Protein AF-A0A950W5M5-F1 (afdb_monomer_lite)

Foldseek 3Di:
DDDDPVNDWDFAFPPHDPDPPDPDGHHTDPVGTDDQPLADQQGKDKDAAPFQPQQAKKKKWWAAHPVRDIDIDIDRYNHRDIDIGDGGHSTTRAMDIDDDDPDDGRDSPDDD

Radius of gyration: 15.46 Å; chains: 1; bounding box: 34×28×50 Å

pLDDT: mean 79.81, std 13.19, range [34.94, 92.38]

Sequence (112 aa):
MSVLPSDIVVYGSAYMPEADGAVTGGAIDFTRRVAFYDIAPAGTVDVISSSASDTGTKITYYGRDPTGVIQSQTLTLGGQSWMTGSQPLERLLYAALSGATVNGPVANPGGT

Structure (mmCIF, N/CA/C/O backbone):
data_AF-A0A950W5M5-F1
#
_entry.id   AF-A0A950W5M5-F1
#
loop_
_atom_site.group_PDB
_atom_site.id
_atom_site.type_symbol
_atom_site.label_atom_id
_atom_site.label_alt_id
_atom_site.label_comp_id
_atom_site.label_asym_id
_atom_site.label_entity_id
_atom_site.label_seq_id
_atom_site.pdbx_PDB_ins_code
_atom_site.Cartn_x
_atom_site.Cartn_y
_atom_site.Cartn_z
_atom_site.occupancy
_atom_site.B_iso_or_equiv
_atom_site.auth_seq_id
_atom_site.auth_comp_id
_atom_site.auth_asym_id
_atom_site.auth_atom_id
_atom_site.pdbx_PDB_model_num
ATOM 1 N N . MET A 1 1 ? 2.606 11.954 32.652 1.00 67.94 1 MET A N 1
ATOM 2 C CA . MET A 1 1 ? 3.124 11.485 31.350 1.00 67.94 1 MET A CA 1
ATOM 3 C C . MET A 1 1 ? 2.040 11.711 30.318 1.00 67.94 1 MET A C 1
ATOM 5 O O . MET A 1 1 ? 0.908 11.335 30.583 1.00 67.94 1 MET A O 1
ATOM 9 N N . SER A 1 2 ? 2.374 12.374 29.214 1.00 86.12 2 SER A N 1
ATOM 10 C CA . SER A 1 2 ? 1.497 12.539 28.051 1.00 86.12 2 SER A CA 1
ATOM 11 C C . SER A 1 2 ? 1.875 11.472 27.032 1.00 86.12 2 SER A C 1
ATOM 13 O O . SER A 1 2 ? 3.067 11.268 26.824 1.00 86.12 2 SER A O 1
ATOM 15 N N . VAL A 1 3 ? 0.894 10.814 26.421 1.00 86.75 3 VAL A N 1
ATOM 16 C CA . VAL A 1 3 ? 1.109 9.941 25.260 1.00 86.75 3 VAL A CA 1
ATOM 17 C C . VAL A 1 3 ? 0.819 10.784 24.025 1.00 86.75 3 VAL A C 1
ATOM 19 O O . VAL A 1 3 ? -0.252 11.387 23.938 1.00 86.75 3 VAL A O 1
ATOM 22 N N . LEU A 1 4 ? 1.779 10.888 23.112 1.00 84.44 4 LEU A N 1
ATOM 23 C CA . LEU A 1 4 ? 1.607 11.586 21.844 1.00 84.44 4 LEU A CA 1
ATOM 24 C C . LEU A 1 4 ? 0.945 10.654 20.818 1.00 84.44 4 LEU A C 1
ATOM 26 O O . LEU A 1 4 ? 1.126 9.439 20.886 1.00 84.44 4 LEU A O 1
ATOM 30 N N . PRO A 1 5 ? 0.222 11.186 19.817 1.00 75.38 5 PRO A N 1
ATOM 31 C CA . PRO A 1 5 ? -0.309 10.369 18.725 1.00 75.38 5 PRO A CA 1
ATOM 32 C C . PRO A 1 5 ? 0.768 9.559 17.986 1.00 75.38 5 PRO A C 1
ATOM 34 O O . PRO A 1 5 ? 0.497 8.449 17.544 1.00 75.38 5 PRO A O 1
ATOM 37 N N . SER A 1 6 ? 2.000 10.077 17.907 1.00 75.69 6 SER A N 1
ATOM 38 C CA . SER A 1 6 ? 3.162 9.379 17.337 1.00 75.69 6 SER A CA 1
ATOM 39 C C . SER A 1 6 ? 3.600 8.151 18.139 1.00 75.69 6 SER A C 1
ATOM 41 O O . SER A 1 6 ? 4.244 7.263 17.587 1.00 75.69 6 SER A O 1
ATOM 43 N N . ASP A 1 7 ? 3.254 8.092 19.426 1.00 83.25 7 ASP A N 1
ATOM 44 C CA . ASP A 1 7 ? 3.586 6.967 20.305 1.00 83.25 7 ASP A CA 1
ATOM 45 C C . ASP A 1 7 ? 2.620 5.789 20.091 1.00 83.25 7 ASP A C 1
ATOM 47 O O . ASP A 1 7 ? 2.869 4.674 20.554 1.00 83.25 7 ASP A O 1
ATOM 51 N N . ILE A 1 8 ? 1.507 6.024 19.385 1.00 82.31 8 ILE A N 1
ATOM 52 C CA . ILE A 1 8 ? 0.510 5.008 19.067 1.00 82.31 8 ILE A CA 1
ATOM 53 C C . ILE A 1 8 ? 0.877 4.363 17.734 1.00 82.31 8 ILE A C 1
ATOM 55 O O . ILE A 1 8 ? 0.805 4.978 16.671 1.00 82.31 8 ILE A O 1
ATOM 59 N N . VAL A 1 9 ? 1.211 3.076 17.785 1.00 81.38 9 VAL A N 1
ATOM 60 C CA . VAL A 1 9 ? 1.379 2.253 16.587 1.00 81.38 9 VAL A CA 1
ATOM 61 C C . VAL A 1 9 ? 0.200 1.298 16.483 1.00 81.38 9 VAL A C 1
ATOM 63 O O . VAL A 1 9 ? -0.067 0.530 17.406 1.00 81.38 9 VAL A O 1
ATOM 66 N N . VAL A 1 10 ? -0.505 1.347 15.353 1.00 83.81 10 VAL A N 1
ATOM 67 C CA . VAL A 1 10 ? -1.666 0.493 15.090 1.00 83.81 10 VAL A CA 1
ATOM 68 C C . VAL A 1 10 ? -1.302 -0.553 14.045 1.00 83.81 10 VAL A C 1
ATOM 70 O O . VAL A 1 10 ? -0.726 -0.242 13.001 1.00 83.81 10 VAL A O 1
ATOM 73 N N . TYR A 1 11 ? -1.654 -1.800 14.333 1.00 82.06 11 TYR A N 1
ATOM 74 C CA . TYR A 1 11 ? -1.470 -2.940 13.442 1.00 82.06 11 TYR A CA 1
ATOM 75 C C . TYR A 1 11 ? -2.824 -3.558 13.104 1.00 82.06 11 TYR A C 1
ATOM 77 O O . TYR A 1 11 ? -3.746 -3.549 13.923 1.00 82.06 11 TYR A O 1
ATOM 85 N N . GLY A 1 12 ? -2.938 -4.081 11.886 1.00 84.69 12 GLY A N 1
ATOM 86 C CA . GLY A 1 12 ? -4.094 -4.845 11.439 1.00 84.69 12 GLY A CA 1
ATOM 87 C C . GLY A 1 12 ? -4.153 -6.237 12.072 1.00 84.69 12 GLY A C 1
ATOM 88 O O . GLY A 1 12 ? -3.243 -6.674 12.780 1.00 84.69 12 GLY A O 1
ATOM 89 N N . SER A 1 13 ? -5.240 -6.954 11.795 1.00 88.38 13 SER A N 1
ATOM 90 C CA . SER A 1 13 ? -5.345 -8.377 12.130 1.00 88.38 13 SER A CA 1
ATOM 91 C C . SER A 1 13 ? -4.873 -9.255 10.967 1.00 88.38 13 SER A C 1
ATOM 93 O O . SER A 1 13 ? -4.961 -8.855 9.807 1.00 88.38 13 SER A O 1
ATOM 95 N N . ALA A 1 14 ? -4.431 -10.476 11.275 1.00 86.19 14 ALA A N 1
ATOM 96 C CA . ALA A 1 14 ? -3.952 -11.463 10.303 1.00 86.19 14 ALA A CA 1
ATOM 97 C C . ALA A 1 14 ? -4.982 -11.816 9.216 1.00 86.19 14 ALA A C 1
ATOM 99 O O . ALA A 1 14 ? -4.613 -12.242 8.127 1.00 86.19 14 ALA A O 1
ATOM 100 N N . TYR A 1 15 ? -6.271 -11.620 9.505 1.00 88.12 15 TYR A N 1
ATOM 101 C CA . TYR A 1 15 ? -7.371 -11.842 8.567 1.00 88.12 15 TYR A CA 1
ATOM 102 C C . TYR A 1 15 ? -8.214 -10.577 8.382 1.00 88.12 15 TYR A C 1
ATOM 104 O O . TYR A 1 15 ? -9.438 -10.655 8.284 1.00 88.12 15 TYR A O 1
ATOM 112 N N . MET A 1 16 ? -7.564 -9.407 8.385 1.00 84.31 16 MET A N 1
ATOM 113 C CA . MET A 1 16 ? -8.238 -8.123 8.217 1.00 84.31 16 MET A CA 1
ATOM 114 C C . MET A 1 16 ? -9.001 -8.089 6.883 1.00 84.31 16 MET A C 1
ATOM 116 O O . MET A 1 16 ? -8.377 -8.219 5.829 1.00 84.31 16 MET A O 1
ATOM 120 N N . PRO A 1 17 ? -10.332 -7.904 6.904 1.00 84.88 17 PRO A N 1
ATOM 121 C CA . PRO A 1 17 ? -11.108 -7.802 5.682 1.00 84.88 17 PRO A CA 1
ATOM 122 C C . PRO A 1 17 ? -10.854 -6.460 4.984 1.00 84.88 17 PRO A C 1
ATOM 124 O O . PRO A 1 17 ? -10.693 -5.426 5.629 1.00 84.88 17 PRO A O 1
ATOM 127 N N . GLU A 1 18 ? -10.877 -6.474 3.652 1.00 78.31 18 GLU A N 1
ATOM 128 C CA . GLU A 1 18 ? -10.728 -5.276 2.805 1.00 78.31 18 GLU A CA 1
ATOM 129 C C . GLU A 1 18 ? -12.051 -4.507 2.615 1.00 78.31 18 GLU A C 1
ATOM 131 O O . GLU A 1 18 ? -12.093 -3.483 1.936 1.00 78.31 18 GLU A O 1
ATOM 136 N N . ALA A 1 19 ? -13.148 -5.018 3.181 1.00 78.44 19 ALA A N 1
ATOM 137 C CA . ALA A 1 19 ? -14.497 -4.490 3.017 1.00 78.44 19 ALA A CA 1
ATOM 138 C C . ALA A 1 19 ? -15.097 -4.037 4.350 1.00 78.44 19 ALA A C 1
ATOM 140 O O . ALA A 1 19 ? -14.825 -4.612 5.408 1.00 78.44 19 ALA A O 1
ATOM 141 N N . ASP A 1 20 ? -15.976 -3.040 4.273 1.00 78.19 20 ASP A N 1
ATOM 142 C CA . ASP A 1 20 ? -16.729 -2.557 5.425 1.00 78.19 20 ASP A CA 1
ATOM 143 C C . ASP A 1 20 ? -17.771 -3.575 5.894 1.00 78.19 20 ASP A C 1
ATOM 145 O O . ASP A 1 20 ? -18.426 -4.245 5.096 1.00 78.19 20 ASP A O 1
ATOM 149 N N . GLY A 1 21 ? -17.931 -3.680 7.215 1.00 79.38 21 GLY A N 1
ATOM 150 C CA . GLY A 1 21 ? -18.950 -4.520 7.852 1.00 79.38 21 GLY A CA 1
ATOM 151 C C . GLY A 1 21 ? -18.605 -6.008 7.963 1.00 79.38 21 GLY A C 1
ATOM 152 O O . GLY A 1 21 ? -19.370 -6.763 8.560 1.00 79.38 21 GLY A O 1
ATOM 153 N N . ALA A 1 22 ? -17.457 -6.445 7.443 1.00 85.12 22 ALA A N 1
ATOM 154 C CA . ALA A 1 22 ? -16.962 -7.794 7.680 1.00 85.12 22 ALA A CA 1
ATOM 155 C C . ALA A 1 22 ? -16.457 -7.947 9.126 1.00 85.12 22 ALA A C 1
ATOM 157 O O . ALA A 1 22 ? -15.788 -7.071 9.669 1.00 85.12 22 ALA A O 1
ATOM 158 N N . VAL A 1 23 ? -16.773 -9.087 9.743 1.00 86.88 23 VAL A N 1
ATOM 159 C CA . VAL A 1 23 ? -16.503 -9.359 11.170 1.00 86.88 23 VAL A CA 1
ATOM 160 C C . VAL A 1 23 ? -15.328 -10.316 11.399 1.00 86.88 23 VAL A C 1
ATOM 162 O O . VAL A 1 23 ? -15.124 -10.809 12.506 1.00 86.88 23 VAL A O 1
ATOM 165 N N . THR A 1 24 ? -14.557 -10.607 10.352 1.00 87.88 24 THR A N 1
ATOM 166 C CA . THR A 1 24 ? -13.388 -11.488 10.431 1.00 87.88 24 THR A CA 1
ATOM 167 C C . THR A 1 24 ? -12.203 -10.748 11.057 1.00 87.88 24 THR A C 1
ATOM 169 O O . THR A 1 24 ? -11.971 -9.574 10.780 1.00 87.88 24 THR A O 1
ATOM 172 N N . GLY A 1 25 ? -11.444 -11.440 11.904 1.00 87.50 25 GLY A N 1
ATOM 173 C CA . GLY A 1 25 ? -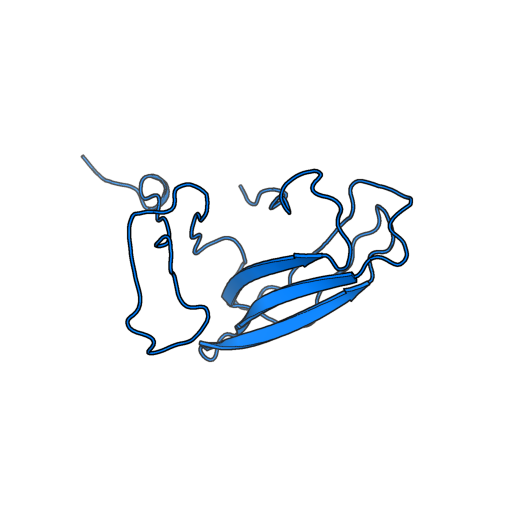10.237 -10.926 12.549 1.00 87.50 25 GLY A CA 1
ATOM 174 C C . GLY A 1 25 ? -9.280 -12.066 12.895 1.00 87.50 25 GLY A C 1
ATOM 175 O O . GLY A 1 25 ? -9.441 -13.180 12.406 1.00 87.50 25 GLY A O 1
ATOM 176 N N . GLY A 1 26 ? -8.284 -11.817 13.743 1.00 91.06 26 GLY A N 1
ATOM 177 C CA . GLY A 1 26 ? -7.289 -12.824 14.119 1.00 91.06 26 GLY A CA 1
ATOM 178 C C . GLY A 1 26 ? -6.186 -12.258 15.009 1.00 91.06 26 GLY A C 1
ATOM 179 O O . GLY A 1 26 ? -6.362 -11.209 15.626 1.00 91.06 26 GLY A O 1
ATOM 180 N N . ALA A 1 27 ? -5.044 -12.950 15.053 1.00 92.38 27 ALA A N 1
ATOM 181 C CA . ALA A 1 27 ? -3.837 -12.444 15.705 1.00 92.38 27 ALA A CA 1
ATOM 182 C C . ALA A 1 27 ? -3.403 -11.094 15.108 1.00 92.38 27 ALA A C 1
ATOM 184 O O . ALA A 1 27 ? -3.752 -10.772 13.972 1.00 92.38 27 ALA A O 1
ATOM 185 N N . ILE A 1 28 ? -2.636 -10.313 15.869 1.00 84.88 28 ILE A N 1
ATOM 186 C CA . ILE A 1 28 ? -2.058 -9.056 15.382 1.00 84.88 28 ILE A CA 1
ATOM 187 C C . ILE A 1 28 ? -1.053 -9.375 14.274 1.00 84.88 28 ILE A C 1
ATOM 189 O O . ILE A 1 28 ? -0.170 -10.212 14.462 1.00 84.88 28 ILE A O 1
ATOM 193 N N . ASP A 1 29 ? -1.177 -8.696 13.138 1.00 81.12 29 ASP A N 1
ATOM 194 C CA . ASP A 1 29 ? -0.230 -8.802 12.034 1.00 81.12 29 ASP A CA 1
ATOM 195 C C . ASP A 1 29 ? 0.774 -7.645 12.087 1.00 81.12 29 ASP A C 1
ATOM 197 O O . ASP A 1 29 ? 0.495 -6.522 11.662 1.00 81.12 29 ASP A O 1
ATOM 201 N N . PHE A 1 30 ? 1.976 -7.929 12.596 1.00 76.12 30 PHE A N 1
ATOM 202 C CA . PHE A 1 30 ? 3.072 -6.956 12.651 1.00 76.12 30 PHE A C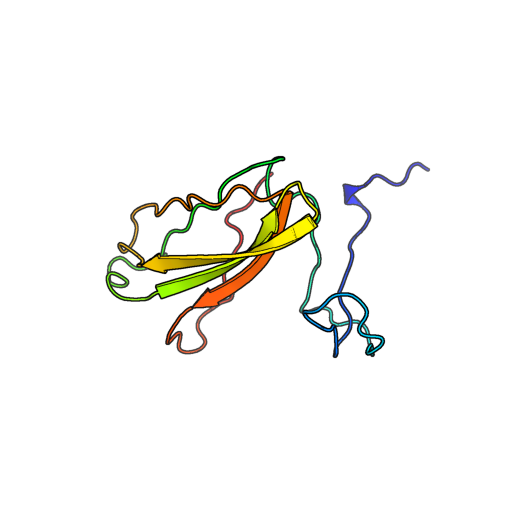A 1
ATOM 203 C C . PHE A 1 30 ? 3.602 -6.547 11.270 1.00 76.12 30 PHE A C 1
ATOM 205 O O . PHE A 1 30 ? 4.317 -5.552 11.166 1.00 76.12 30 PHE A O 1
ATOM 212 N N . THR A 1 31 ? 3.255 -7.279 10.207 1.00 75.56 31 THR A N 1
ATOM 213 C CA . THR A 1 31 ? 3.598 -6.908 8.827 1.00 75.56 31 THR A CA 1
ATOM 214 C C . THR A 1 31 ? 2.591 -5.932 8.219 1.00 75.56 31 THR A C 1
ATOM 216 O O . THR A 1 31 ? 2.869 -5.322 7.188 1.00 75.56 31 THR A O 1
ATOM 219 N N . ARG A 1 32 ? 1.448 -5.718 8.883 1.00 70.00 32 ARG A N 1
ATOM 220 C CA . ARG A 1 32 ? 0.343 -4.894 8.393 1.00 70.00 32 ARG A CA 1
ATOM 221 C C . ARG A 1 32 ? 0.126 -3.676 9.287 1.00 70.00 32 ARG A C 1
ATOM 223 O O . ARG A 1 32 ? -0.811 -3.614 10.081 1.00 70.00 32 ARG A O 1
ATOM 230 N N . ARG A 1 33 ? 1.018 -2.689 9.168 1.00 76.38 33 ARG A N 1
ATOM 231 C CA . ARG A 1 33 ? 0.904 -1.409 9.886 1.00 76.38 33 ARG A CA 1
ATOM 232 C C . ARG A 1 33 ? -0.219 -0.559 9.288 1.00 76.38 33 ARG A C 1
ATOM 234 O O . ARG A 1 33 ? -0.299 -0.402 8.076 1.00 76.38 33 ARG A O 1
ATOM 241 N N . VAL A 1 34 ? -1.056 0.011 10.149 1.00 75.88 34 VAL A N 1
ATOM 242 C CA . VAL A 1 34 ? -2.079 0.990 9.771 1.00 75.88 34 VAL A CA 1
ATOM 243 C C . VAL A 1 34 ? -1.545 2.378 10.074 1.00 75.88 34 VAL A C 1
ATOM 245 O O . VAL A 1 34 ? -1.102 2.644 11.193 1.00 75.88 34 VAL A O 1
ATOM 248 N N . ALA A 1 35 ? -1.612 3.268 9.095 1.00 74.94 35 ALA A N 1
ATOM 249 C CA . ALA A 1 35 ? -1.307 4.669 9.295 1.00 74.94 35 ALA A CA 1
ATOM 250 C C . ALA A 1 35 ? -2.474 5.550 8.836 1.00 74.94 35 ALA A C 1
ATOM 252 O O . ALA A 1 35 ? -3.227 5.233 7.915 1.00 74.94 35 ALA A O 1
ATOM 253 N N . PHE A 1 36 ? -2.675 6.628 9.590 1.00 70.69 36 PHE A N 1
ATOM 254 C CA . PHE A 1 36 ? -3.805 7.547 9.441 1.00 70.69 36 PHE A CA 1
ATOM 255 C C . PHE A 1 36 ? -3.392 8.885 8.827 1.00 70.69 36 PHE A C 1
ATOM 257 O O . PHE A 1 36 ? -4.255 9.694 8.516 1.00 70.69 36 PHE A O 1
ATOM 264 N N . TYR A 1 37 ? -2.085 9.105 8.665 1.00 73.50 37 TYR A N 1
ATOM 265 C CA . TYR A 1 37 ? -1.494 10.380 8.257 1.00 73.50 37 TYR A CA 1
ATOM 266 C C . TYR A 1 37 ? -0.569 10.227 7.043 1.00 73.50 37 TYR A C 1
ATOM 268 O O . TYR A 1 37 ? 0.252 11.096 6.780 1.00 73.50 37 TYR A O 1
ATOM 276 N N . ASP A 1 38 ? -0.691 9.120 6.305 1.00 71.88 38 ASP A N 1
ATOM 277 C CA . ASP A 1 38 ? 0.135 8.851 5.119 1.00 71.88 38 ASP A CA 1
ATOM 278 C C . ASP A 1 38 ? -0.174 9.791 3.949 1.00 71.88 38 ASP A C 1
ATOM 280 O O . ASP A 1 38 ? 0.587 9.856 2.987 1.00 71.88 38 ASP A O 1
ATOM 284 N N . ILE A 1 39 ? -1.305 10.495 4.010 1.00 76.94 39 ILE A N 1
ATOM 285 C CA . ILE A 1 39 ? -1.734 11.439 2.992 1.00 76.94 39 ILE A CA 1
ATOM 286 C C . ILE A 1 39 ? -2.328 12.677 3.661 1.00 76.94 39 ILE A C 1
ATOM 288 O O . ILE A 1 39 ? -2.966 12.589 4.712 1.00 76.94 39 ILE A O 1
ATOM 292 N N . ALA A 1 40 ? -2.101 13.843 3.060 1.00 81.06 40 ALA A N 1
ATOM 293 C CA . ALA A 1 40 ? -2.819 15.049 3.448 1.00 81.06 40 ALA A CA 1
ATOM 294 C C . ALA A 1 40 ? -4.320 14.890 3.128 1.00 81.06 40 ALA A C 1
ATOM 296 O O . ALA A 1 40 ? -4.653 14.170 2.184 1.00 81.06 40 ALA A O 1
ATOM 297 N N . PRO A 1 41 ? -5.222 15.576 3.854 1.00 81.44 41 PRO A N 1
ATOM 298 C CA . PRO A 1 41 ? -6.646 15.578 3.528 1.00 81.44 41 PRO A CA 1
ATOM 299 C C . PRO A 1 41 ? -6.897 15.951 2.064 1.00 81.44 41 PRO A C 1
ATOM 301 O O . PRO A 1 41 ? -6.272 16.880 1.545 1.00 81.44 41 PRO A O 1
ATOM 304 N N . ALA A 1 42 ? -7.790 15.213 1.402 1.00 82.62 42 ALA A N 1
ATOM 305 C CA . ALA A 1 42 ? -8.035 15.263 -0.043 1.00 82.62 42 ALA A CA 1
ATOM 306 C C . ALA A 1 42 ? -6.763 15.225 -0.927 1.00 82.62 42 ALA A C 1
ATOM 308 O O . ALA A 1 42 ? -6.744 15.779 -2.030 1.00 82.62 42 ALA A O 1
ATOM 309 N N . GLY A 1 43 ? -5.693 14.585 -0.452 1.00 84.56 43 GLY A N 1
ATOM 310 C CA . GLY A 1 43 ? -4.417 14.495 -1.148 1.00 84.56 43 GLY A CA 1
ATOM 311 C C . GLY A 1 43 ? -4.438 13.497 -2.302 1.00 84.56 43 GLY A C 1
ATOM 312 O O . GLY A 1 43 ? -5.302 12.627 -2.398 1.00 84.56 43 GLY A O 1
ATOM 313 N N . THR A 1 44 ? -3.454 13.610 -3.187 1.00 88.12 44 THR A N 1
ATOM 314 C CA . THR A 1 44 ? -3.209 12.634 -4.256 1.00 88.12 44 THR A CA 1
ATOM 315 C C . THR A 1 44 ? -1.986 11.788 -3.921 1.00 88.12 44 THR A C 1
ATOM 317 O O . THR A 1 44 ? -1.187 12.144 -3.056 1.00 88.12 44 THR A O 1
ATOM 320 N N . VAL A 1 45 ? -1.874 10.627 -4.566 1.00 87.00 45 VAL A N 1
ATOM 321 C CA . VAL A 1 45 ? -0.772 9.687 -4.340 1.00 87.00 45 VAL A CA 1
ATOM 322 C C . VAL A 1 45 ? 0.230 9.817 -5.473 1.00 87.00 45 VAL A C 1
ATOM 324 O O . VAL A 1 45 ? -0.121 9.598 -6.633 1.00 87.00 45 VAL A O 1
ATOM 327 N N . ASP A 1 46 ? 1.476 10.111 -5.123 1.00 87.75 46 ASP A N 1
ATOM 328 C CA . ASP A 1 46 ? 2.603 10.067 -6.045 1.00 87.75 46 ASP A CA 1
ATOM 329 C C . ASP A 1 46 ? 3.295 8.709 -5.972 1.00 87.75 46 ASP A C 1
ATOM 331 O O . ASP A 1 46 ? 3.543 8.166 -4.892 1.00 87.75 46 ASP A O 1
ATOM 335 N N . VAL A 1 47 ? 3.634 8.157 -7.134 1.00 86.56 47 VAL A N 1
ATOM 336 C CA . VAL A 1 47 ? 4.379 6.904 -7.236 1.00 86.56 47 VAL A CA 1
ATOM 337 C C . VAL A 1 47 ? 5.601 7.089 -8.121 1.00 86.56 47 VAL A C 1
ATOM 339 O O . VAL A 1 47 ? 5.538 7.717 -9.173 1.00 86.56 47 VAL A O 1
ATOM 342 N N . ILE A 1 48 ? 6.713 6.490 -7.711 1.00 87.69 48 ILE A N 1
ATOM 343 C CA . ILE A 1 48 ? 7.967 6.453 -8.456 1.00 87.69 48 ILE A CA 1
ATOM 344 C C . ILE A 1 48 ? 8.557 5.043 -8.369 1.00 87.69 48 ILE A C 1
ATOM 346 O O . ILE A 1 48 ? 8.456 4.397 -7.324 1.00 87.69 48 ILE A O 1
ATOM 350 N N . SER A 1 49 ? 9.164 4.550 -9.454 1.00 86.38 49 SER A N 1
ATOM 351 C CA . SER A 1 49 ? 9.987 3.340 -9.369 1.00 86.38 49 SER A CA 1
ATOM 352 C C . SER A 1 49 ? 11.419 3.689 -8.977 1.00 86.38 49 SER A C 1
ATOM 354 O O . SER A 1 49 ? 11.972 4.703 -9.398 1.00 86.38 49 SER A O 1
ATOM 356 N N . SER A 1 50 ? 12.064 2.803 -8.222 1.00 83.81 50 SER A N 1
ATOM 357 C CA . SER A 1 50 ? 13.510 2.845 -8.005 1.00 83.81 50 SER A CA 1
ATOM 358 C C . SER A 1 50 ? 14.310 2.421 -9.247 1.00 83.81 50 SER A C 1
ATOM 360 O O . SER A 1 50 ? 15.494 2.746 -9.357 1.00 83.81 50 SER A O 1
ATOM 362 N N . SER A 1 51 ? 13.685 1.738 -10.212 1.00 84.50 51 SER A N 1
ATOM 363 C CA . SER A 1 51 ? 14.314 1.260 -11.445 1.00 84.50 51 SER A CA 1
ATOM 364 C C . SER A 1 51 ? 13.885 2.086 -12.655 1.00 84.50 51 SER A C 1
ATOM 366 O O . SER A 1 51 ? 12.699 2.276 -12.919 1.00 84.50 51 SER A O 1
ATOM 368 N N . ALA A 1 52 ? 14.855 2.521 -13.463 1.00 87.25 52 ALA A N 1
ATOM 369 C CA . ALA A 1 52 ? 14.577 3.199 -14.730 1.00 87.25 52 ALA A CA 1
ATOM 370 C C . ALA A 1 52 ? 13.928 2.273 -15.780 1.00 87.25 52 ALA A C 1
ATOM 372 O O . ALA A 1 52 ? 13.347 2.760 -16.746 1.00 87.25 52 ALA A O 1
ATOM 373 N N . SER A 1 53 ? 14.016 0.951 -15.601 1.00 86.12 53 SER A N 1
ATOM 374 C CA . SER A 1 53 ? 13.466 -0.039 -16.536 1.00 86.12 53 SER A CA 1
ATOM 375 C C . SER A 1 53 ? 11.965 -0.295 -16.357 1.00 86.12 53 SER A C 1
ATOM 377 O O . SER A 1 53 ? 11.353 -0.907 -17.230 1.00 86.12 53 SER A O 1
ATOM 379 N N . ASP A 1 54 ? 11.354 0.183 -15.270 1.00 84.06 54 ASP A N 1
ATOM 380 C CA . ASP A 1 54 ? 9.933 -0.037 -14.978 1.00 84.06 54 ASP A CA 1
ATOM 381 C C . ASP A 1 54 ? 9.039 0.968 -15.716 1.00 84.06 54 ASP A C 1
ATOM 383 O O . ASP A 1 54 ? 8.450 1.862 -15.112 1.00 84.06 54 ASP A O 1
ATOM 387 N N . THR A 1 55 ? 8.943 0.835 -17.039 1.00 86.56 55 THR A N 1
ATOM 388 C CA . THR A 1 55 ? 8.157 1.739 -17.906 1.00 86.56 55 THR A CA 1
ATOM 389 C C . THR A 1 55 ? 6.814 1.161 -18.371 1.00 86.56 55 THR A C 1
ATOM 391 O O . THR A 1 55 ? 6.026 1.847 -19.018 1.00 86.56 55 THR A O 1
ATOM 394 N N . GLY A 1 56 ? 6.543 -0.112 -18.066 1.00 82.88 56 GLY A N 1
ATOM 395 C CA . GLY A 1 56 ? 5.289 -0.803 -18.410 1.00 82.88 56 GLY A CA 1
ATOM 396 C C . GLY A 1 56 ? 4.582 -1.458 -17.222 1.00 82.88 56 GLY A C 1
ATOM 397 O O . GLY A 1 56 ? 3.453 -1.936 -17.355 1.00 82.88 56 GLY A O 1
ATOM 398 N N . THR A 1 57 ? 5.230 -1.478 -16.058 1.00 84.25 57 THR A N 1
ATOM 399 C CA . THR A 1 57 ? 4.682 -2.033 -14.818 1.00 84.25 57 THR A CA 1
ATOM 400 C C . THR A 1 57 ? 3.551 -1.140 -14.319 1.00 84.25 57 THR A C 1
ATOM 402 O O . THR A 1 57 ? 3.686 0.082 -14.286 1.00 84.25 57 THR A O 1
ATOM 405 N N . LYS A 1 58 ? 2.422 -1.729 -13.920 1.00 86.44 58 LYS A N 1
ATOM 406 C CA . LYS A 1 58 ? 1.292 -0.984 -13.360 1.00 86.44 58 LYS A CA 1
ATOM 407 C C . LYS A 1 58 ? 1.297 -1.084 -11.847 1.00 86.44 58 LYS A C 1
ATOM 409 O O . LYS A 1 58 ? 1.540 -2.152 -11.295 1.00 86.44 58 LYS A O 1
ATOM 414 N N . ILE A 1 59 ? 0.963 0.009 -11.184 1.00 86.44 59 ILE A N 1
ATOM 415 C CA . ILE A 1 59 ? 0.642 0.028 -9.762 1.00 86.44 59 ILE A CA 1
ATOM 416 C C . ILE A 1 59 ? -0.829 0.386 -9.615 1.00 86.44 59 ILE A C 1
ATOM 418 O O . ILE A 1 59 ? -1.315 1.311 -10.257 1.00 86.44 59 ILE A O 1
ATOM 422 N N . THR A 1 60 ? -1.554 -0.363 -8.796 1.00 87.19 60 THR A N 1
ATOM 423 C CA . THR A 1 60 ? -2.924 -0.026 -8.410 1.00 87.19 60 THR A CA 1
ATOM 424 C C . THR A 1 60 ? -2.941 0.258 -6.930 1.00 87.19 60 THR A C 1
ATOM 426 O O . THR A 1 60 ? -2.543 -0.596 -6.141 1.00 87.19 60 THR A O 1
ATOM 429 N N . TYR A 1 61 ? -3.392 1.447 -6.559 1.00 86.88 61 TYR A N 1
ATOM 430 C CA . TYR A 1 61 ? -3.590 1.807 -5.167 1.00 86.88 61 TYR A CA 1
ATOM 431 C C . TYR A 1 61 ? -5.073 1.892 -4.838 1.00 86.88 61 TYR A C 1
ATOM 433 O O . TYR A 1 61 ? -5.906 2.195 -5.695 1.00 86.88 61 TYR A O 1
ATOM 441 N N . TYR A 1 62 ? -5.370 1.619 -3.576 1.00 86.81 62 TYR A N 1
ATOM 442 C CA . TYR A 1 62 ? -6.698 1.637 -2.992 1.00 86.81 62 TYR A CA 1
ATOM 443 C C . TYR A 1 62 ? -6.677 2.589 -1.810 1.00 86.81 62 TYR A C 1
ATOM 445 O O . TYR A 1 62 ? -5.766 2.544 -0.983 1.00 86.81 62 TYR A O 1
ATOM 453 N N . GLY A 1 63 ? -7.678 3.449 -1.722 1.00 88.19 63 GLY A N 1
ATOM 454 C CA . GLY A 1 63 ? -7.783 4.464 -0.685 1.00 88.19 63 GLY A CA 1
ATOM 455 C C . GLY A 1 63 ? -9.230 4.782 -0.366 1.00 88.19 63 GLY A C 1
ATOM 456 O O . GLY A 1 63 ? -10.132 4.295 -1.039 1.00 88.19 63 GLY A O 1
ATOM 457 N N . ARG A 1 64 ? -9.464 5.607 0.652 1.00 89.44 64 ARG A N 1
ATOM 458 C CA . ARG A 1 64 ? -10.778 6.207 0.897 1.00 89.44 64 ARG A CA 1
ATOM 459 C C . ARG A 1 64 ? -10.787 7.658 0.491 1.00 89.44 64 ARG A C 1
ATOM 461 O O . ARG A 1 64 ? -9.857 8.380 0.836 1.00 89.44 64 ARG A O 1
ATOM 468 N N . ASP A 1 65 ? -11.842 8.063 -0.194 1.00 89.06 65 ASP A N 1
ATOM 469 C CA . ASP A 1 65 ? -12.102 9.464 -0.503 1.00 89.06 65 ASP A CA 1
ATOM 470 C C . ASP A 1 65 ? -12.697 10.217 0.712 1.00 89.06 65 ASP A C 1
ATOM 472 O O . ASP A 1 65 ? -13.015 9.591 1.733 1.00 89.06 65 ASP A O 1
ATOM 476 N N . PRO A 1 66 ? -12.875 11.551 0.628 1.00 85.88 66 PRO A N 1
ATOM 477 C CA . PRO A 1 66 ? -13.473 12.348 1.704 1.00 85.88 66 PRO A CA 1
ATOM 478 C C . PRO A 1 66 ? -14.909 11.975 2.076 1.00 85.88 66 PRO A C 1
ATOM 480 O O . PRO A 1 66 ? -15.390 12.356 3.141 1.00 85.88 66 PRO A O 1
ATOM 483 N N . THR A 1 67 ? -15.601 11.215 1.227 1.00 88.31 67 THR A N 1
ATOM 484 C CA . THR A 1 67 ? -16.949 10.705 1.508 1.00 88.31 67 THR A CA 1
ATOM 485 C C . THR A 1 67 ? -16.925 9.349 2.219 1.00 88.31 67 THR A C 1
ATOM 487 O O . THR A 1 67 ? -17.971 8.836 2.612 1.00 88.31 67 THR A O 1
ATOM 490 N N . GLY A 1 68 ? -15.735 8.776 2.427 1.00 83.19 68 GLY A N 1
ATOM 491 C CA . GLY A 1 68 ? -15.525 7.494 3.090 1.00 83.19 68 GLY A CA 1
ATOM 492 C C . GLY A 1 68 ? -15.635 6.285 2.161 1.00 83.19 68 GLY A C 1
ATOM 493 O O . GLY A 1 68 ? -15.506 5.153 2.638 1.00 83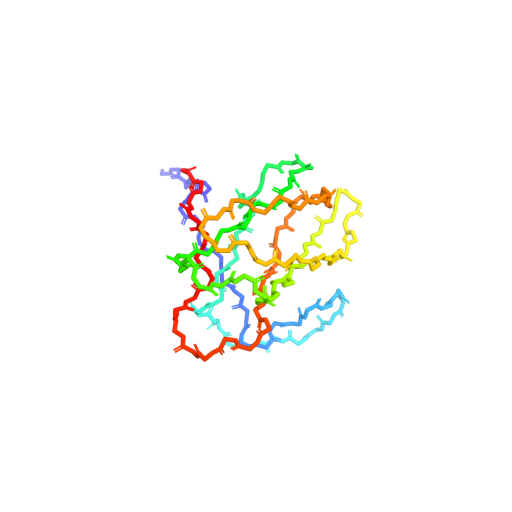.19 68 GLY A O 1
ATOM 494 N N . VAL A 1 69 ? -15.832 6.494 0.857 1.00 88.00 69 VAL A N 1
ATOM 495 C CA . VAL A 1 69 ? -15.953 5.422 -0.137 1.00 88.00 69 VAL A CA 1
ATOM 496 C C . VAL A 1 69 ? -14.567 4.923 -0.533 1.00 88.00 69 VAL A C 1
ATOM 498 O O . VAL A 1 69 ? -13.627 5.706 -0.679 1.00 88.00 69 VAL A O 1
ATOM 501 N N . ILE A 1 70 ? -14.426 3.604 -0.697 1.00 88.81 70 ILE A N 1
ATOM 502 C CA . ILE A 1 70 ? -13.187 3.004 -1.198 1.00 88.81 70 ILE A CA 1
ATOM 503 C C . ILE A 1 70 ? -13.072 3.291 -2.697 1.00 88.81 70 ILE A C 1
ATOM 505 O O . ILE A 1 70 ? -13.905 2.853 -3.487 1.00 88.81 70 ILE A O 1
ATOM 509 N N . GLN A 1 71 ? -12.012 3.995 -3.074 1.00 90.75 71 GLN A N 1
ATOM 510 C CA . GLN A 1 71 ? -11.622 4.270 -4.448 1.00 90.75 71 GLN A CA 1
ATOM 511 C C . GLN A 1 71 ? -10.377 3.462 -4.807 1.00 90.75 71 GLN A C 1
ATOM 513 O O . GLN A 1 71 ? -9.555 3.127 -3.951 1.00 90.75 71 GLN A O 1
ATOM 518 N N . SER A 1 72 ? -10.207 3.197 -6.098 1.00 89.69 72 SER A N 1
ATOM 519 C CA . SER A 1 72 ? -8.991 2.592 -6.635 1.00 89.69 72 SER A CA 1
ATOM 520 C C . SER A 1 72 ? -8.546 3.305 -7.899 1.00 89.69 72 SER A C 1
ATOM 522 O O . SER A 1 72 ? -9.382 3.649 -8.737 1.00 89.69 72 SER A O 1
ATOM 524 N N . GLN A 1 73 ? -7.238 3.466 -8.079 1.00 91.00 73 GLN A N 1
ATOM 525 C CA . GLN A 1 73 ? -6.668 3.981 -9.318 1.00 91.00 73 GLN A CA 1
ATOM 526 C C . GLN A 1 73 ? -5.431 3.182 -9.712 1.00 91.00 73 GLN A C 1
ATOM 528 O O . GLN A 1 73 ? -4.595 2.834 -8.879 1.00 91.00 73 GLN A O 1
ATOM 533 N N . THR A 1 74 ? -5.318 2.915 -11.012 1.00 90.44 74 THR A N 1
ATOM 534 C CA . THR A 1 74 ? -4.149 2.279 -11.616 1.00 90.44 74 THR A CA 1
ATOM 535 C C . THR A 1 74 ? -3.319 3.318 -12.357 1.00 90.44 74 THR A C 1
ATOM 537 O O . THR A 1 74 ? -3.833 4.026 -13.222 1.00 90.44 74 THR A O 1
ATOM 540 N N . LEU A 1 75 ? -2.025 3.366 -12.055 1.00 90.81 75 LEU A N 1
ATOM 541 C CA . LEU A 1 75 ? -1.021 4.155 -12.761 1.00 90.81 75 LEU A CA 1
ATOM 542 C C . LEU A 1 75 ? -0.044 3.214 -13.470 1.00 90.81 75 LEU A C 1
ATOM 544 O O . LEU A 1 75 ? 0.232 2.112 -12.994 1.00 90.81 75 LEU A O 1
ATOM 548 N N . THR A 1 76 ? 0.480 3.641 -14.616 1.00 91.19 76 THR A N 1
ATOM 549 C CA . THR A 1 76 ? 1.584 2.942 -15.292 1.00 91.19 76 THR A CA 1
ATOM 550 C C . THR A 1 76 ? 2.880 3.647 -14.921 1.00 91.19 76 THR A C 1
ATOM 552 O O . THR A 1 76 ? 2.953 4.866 -15.044 1.00 91.19 76 THR A O 1
ATOM 555 N N . LEU A 1 77 ? 3.867 2.903 -14.426 1.00 88.75 77 LEU A N 1
ATOM 556 C CA . LEU A 1 77 ? 5.155 3.450 -14.014 1.00 88.75 77 LEU A CA 1
ATOM 557 C C . LEU A 1 77 ? 5.935 3.960 -15.232 1.00 88.75 77 LEU A C 1
ATOM 559 O O . LEU A 1 77 ? 5.891 3.357 -16.300 1.00 88.75 77 LEU A O 1
ATOM 563 N N . GLY A 1 78 ? 6.636 5.082 -15.059 1.00 89.19 78 GLY A N 1
ATOM 564 C CA . GLY A 1 78 ? 7.479 5.721 -16.075 1.00 89.19 78 GLY A CA 1
ATOM 565 C C . GLY A 1 78 ? 8.974 5.620 -15.755 1.00 89.19 78 GLY A C 1
ATOM 566 O O . GLY A 1 78 ? 9.727 6.553 -16.028 1.00 89.19 78 GLY A O 1
ATOM 567 N N . GLY A 1 79 ? 9.402 4.535 -15.104 1.00 87.31 79 GLY A N 1
ATOM 568 C CA . GLY A 1 79 ? 10.732 4.399 -14.511 1.00 87.31 79 GLY A CA 1
ATOM 569 C C . GLY A 1 79 ? 10.899 5.282 -13.268 1.00 87.31 79 GLY A C 1
ATOM 570 O O . GLY A 1 79 ? 10.017 5.344 -12.413 1.00 87.31 79 GLY A O 1
ATOM 571 N N . GLN A 1 80 ? 12.014 6.012 -13.187 1.00 89.88 80 GLN A N 1
ATOM 572 C CA . GLN A 1 80 ? 12.322 6.946 -12.088 1.00 89.88 80 GLN A CA 1
ATOM 573 C C . GLN A 1 80 ? 11.632 8.319 -12.233 1.00 89.88 80 GLN A C 1
ATOM 575 O O . GLN A 1 80 ? 12.089 9.315 -11.679 1.00 89.88 80 GLN A O 1
ATOM 580 N N . SER A 1 81 ? 10.545 8.394 -13.003 1.00 89.25 81 SER A N 1
ATOM 581 C CA . SER A 1 81 ? 9.726 9.604 -13.121 1.00 89.25 81 SER A CA 1
ATOM 582 C C . SER A 1 81 ? 8.509 9.502 -12.209 1.00 89.25 81 SER A C 1
ATOM 584 O O . SER A 1 81 ? 7.915 8.430 -12.085 1.00 89.25 81 SER A O 1
ATOM 586 N N . TRP A 1 82 ? 8.129 10.620 -11.593 1.00 89.06 82 TRP A N 1
ATOM 587 C CA . TRP A 1 82 ? 6.942 10.696 -10.747 1.00 89.06 82 TRP A CA 1
ATOM 588 C C . TRP A 1 82 ? 5.664 10.511 -11.564 1.00 89.06 82 TRP A C 1
ATOM 590 O O . TRP A 1 82 ? 5.458 11.177 -12.579 1.00 89.06 82 TRP A O 1
ATOM 600 N N . MET A 1 83 ? 4.799 9.624 -11.084 1.00 90.19 83 MET A N 1
ATOM 601 C CA . MET A 1 83 ? 3.456 9.398 -11.596 1.00 90.19 83 MET A CA 1
ATOM 602 C C . MET A 1 83 ? 2.454 9.812 -10.523 1.00 90.19 83 MET A C 1
ATOM 604 O O . MET A 1 83 ? 2.330 9.142 -9.499 1.00 90.19 83 MET A O 1
ATOM 608 N N . THR A 1 84 ? 1.738 10.904 -10.771 1.00 90.50 84 THR A N 1
ATOM 609 C CA . THR A 1 84 ? 0.761 11.461 -9.829 1.00 90.50 84 THR A CA 1
ATOM 610 C C . THR A 1 84 ? -0.633 10.920 -10.115 1.00 90.50 84 THR A C 1
ATOM 612 O O . THR A 1 84 ? -1.127 10.963 -11.246 1.00 90.50 84 THR A O 1
ATOM 615 N N . GLY A 1 85 ? -1.273 10.398 -9.074 1.00 89.88 85 GLY A N 1
ATOM 616 C CA . GLY A 1 85 ? -2.673 10.008 -9.078 1.00 89.88 85 GLY A CA 1
ATOM 617 C C . GLY A 1 85 ? -3.609 11.206 -9.201 1.00 89.88 85 GLY A C 1
ATOM 618 O O . GLY A 1 85 ? -3.275 12.325 -8.830 1.00 89.88 85 GLY A O 1
ATOM 619 N N . SER A 1 86 ? -4.816 10.974 -9.703 1.00 89.81 86 SER A N 1
ATOM 620 C CA . SER A 1 86 ? -5.842 12.017 -9.835 1.00 89.81 86 SER A CA 1
ATOM 621 C C . SER 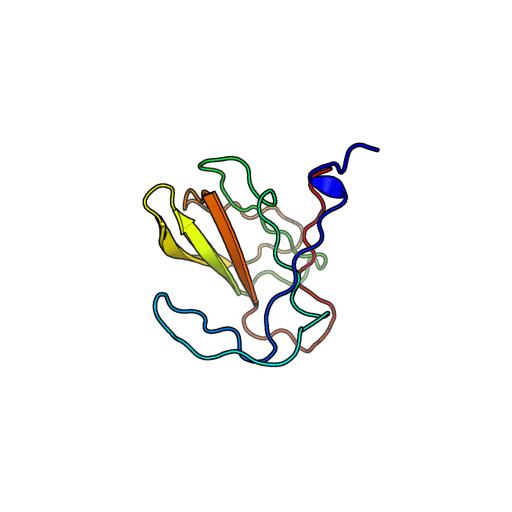A 1 86 ? -6.977 11.868 -8.825 1.00 89.81 86 SER A C 1
ATOM 623 O O . SER A 1 86 ? -7.791 12.777 -8.696 1.00 89.81 86 SER A O 1
ATOM 625 N N . GLN A 1 87 ? -7.072 10.719 -8.149 1.00 89.00 87 GLN A N 1
ATOM 626 C CA . GLN A 1 87 ? -8.090 10.477 -7.131 1.00 89.00 87 GLN A CA 1
ATOM 627 C C . GLN A 1 87 ? -7.699 11.149 -5.807 1.00 89.00 87 GLN A C 1
ATOM 629 O O . GLN A 1 87 ? -6.660 10.776 -5.252 1.00 89.00 87 GLN A O 1
ATOM 634 N N . PRO A 1 88 ? -8.508 12.096 -5.290 1.00 89.56 88 PRO A N 1
ATOM 635 C CA . PRO A 1 88 ? -8.302 12.652 -3.962 1.00 89.56 88 PRO A CA 1
ATOM 636 C C . PRO A 1 88 ? -8.688 11.616 -2.905 1.00 89.56 88 PRO A C 1
ATOM 638 O O . PRO A 1 88 ? -9.786 11.055 -2.932 1.00 89.56 88 PRO A O 1
ATOM 641 N N . LEU A 1 89 ? -7.788 11.372 -1.961 1.00 88.50 89 LEU A N 1
ATOM 642 C CA . LEU A 1 89 ? -7.970 10.431 -0.866 1.00 88.50 89 LEU A CA 1
ATOM 643 C C . LEU A 1 89 ? -7.763 11.137 0.478 1.00 88.50 89 LEU A C 1
ATOM 645 O O . LEU A 1 89 ? -6.933 12.027 0.610 1.00 88.50 89 LEU A O 1
ATOM 649 N N . GLU A 1 90 ? -8.495 10.692 1.491 1.00 86.38 90 GLU A N 1
ATOM 650 C CA . GLU A 1 90 ? -8.233 10.997 2.903 1.00 86.38 90 GLU A CA 1
ATOM 651 C C . GLU A 1 90 ? -7.322 9.952 3.552 1.00 86.38 90 GLU A C 1
ATOM 653 O O . GLU A 1 90 ? -6.702 10.204 4.580 1.00 86.38 90 GLU A O 1
ATOM 658 N N . ARG A 1 91 ? -7.267 8.737 2.990 1.00 83.56 91 ARG A N 1
ATOM 659 C CA . ARG A 1 91 ? -6.445 7.650 3.530 1.00 83.56 91 ARG A CA 1
ATOM 660 C C . ARG A 1 91 ? -6.059 6.649 2.455 1.00 83.56 91 ARG A C 1
ATOM 662 O O . ARG A 1 91 ? -6.926 6.152 1.737 1.00 83.56 91 ARG A O 1
ATOM 669 N N . LEU A 1 92 ? -4.783 6.283 2.407 1.00 83.62 92 LEU A N 1
ATOM 670 C CA . LEU A 1 92 ? -4.299 5.150 1.623 1.00 83.62 92 LEU A CA 1
ATOM 671 C C . LEU A 1 92 ? -4.564 3.839 2.387 1.00 83.62 92 LEU A C 1
ATOM 673 O O . LEU A 1 92 ? -4.318 3.758 3.587 1.00 83.62 92 LEU A O 1
ATOM 677 N N . LEU A 1 93 ? -5.104 2.821 1.715 1.00 81.50 93 LEU A N 1
ATOM 678 C CA . LEU A 1 93 ? -5.330 1.492 2.298 1.00 81.50 93 LEU A CA 1
ATOM 679 C C . LEU A 1 93 ? -4.176 0.551 1.959 1.00 81.50 93 LEU A C 1
ATOM 68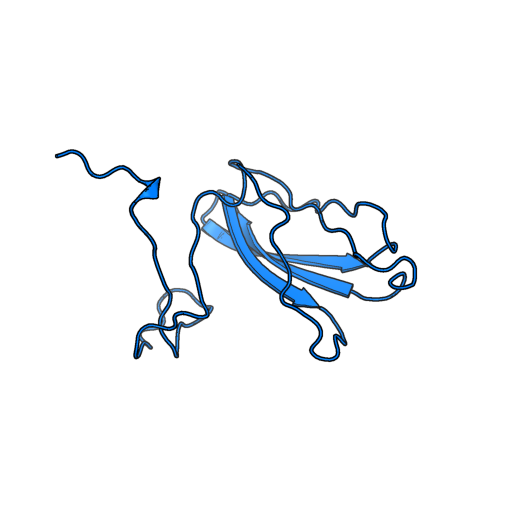1 O O . LEU A 1 93 ? -3.584 -0.042 2.855 1.00 81.50 93 LEU A O 1
ATOM 685 N N . TYR A 1 94 ? -3.867 0.417 0.669 1.00 78.25 94 TYR A N 1
ATOM 686 C CA . TYR A 1 94 ? -2.731 -0.356 0.173 1.00 78.25 94 TYR A CA 1
ATOM 687 C C . TYR A 1 94 ? -2.443 -0.026 -1.295 1.00 78.25 94 TYR A C 1
ATOM 689 O O . TYR A 1 94 ? -3.261 0.582 -1.989 1.00 78.25 94 TYR A O 1
ATOM 697 N N . ALA A 1 95 ? -1.288 -0.474 -1.787 1.00 81.00 95 ALA A N 1
ATOM 698 C CA . ALA A 1 95 ? -0.946 -0.452 -3.201 1.00 81.00 95 ALA A CA 1
ATOM 699 C C . ALA A 1 95 ? -0.350 -1.795 -3.637 1.00 81.00 95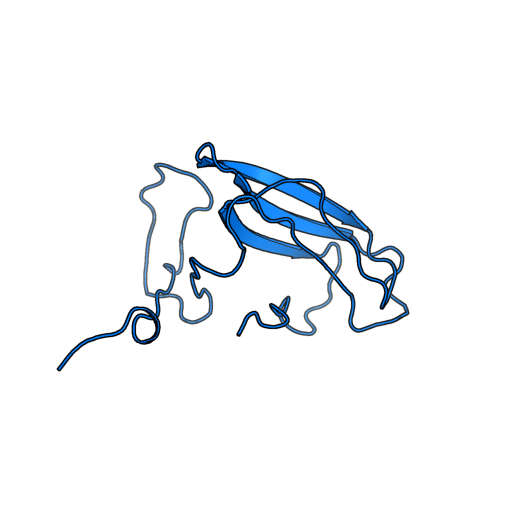 ALA A C 1
ATOM 701 O O . ALA A 1 95 ? 0.343 -2.460 -2.869 1.00 81.00 95 ALA A O 1
ATOM 702 N N . ALA A 1 96 ? -0.634 -2.194 -4.873 1.00 80.44 96 ALA A N 1
ATOM 703 C CA . ALA A 1 96 ? -0.227 -3.466 -5.452 1.00 80.44 96 ALA A CA 1
ATOM 704 C C . ALA A 1 96 ? 0.355 -3.266 -6.857 1.00 80.44 96 ALA A C 1
ATOM 706 O O . ALA A 1 96 ? -0.211 -2.550 -7.683 1.00 80.44 96 ALA A O 1
ATOM 707 N N . LEU A 1 97 ? 1.479 -3.925 -7.136 1.00 82.81 97 LEU A N 1
ATOM 708 C CA . LEU A 1 97 ? 2.158 -3.902 -8.434 1.00 82.81 97 LEU A CA 1
ATOM 709 C C . LEU A 1 97 ? 1.696 -5.073 -9.309 1.00 82.81 97 LEU A C 1
ATOM 711 O O . LEU A 1 97 ? 1.587 -6.207 -8.843 1.00 82.81 97 LEU A O 1
ATOM 715 N N . SER A 1 98 ? 1.482 -4.830 -10.601 1.00 74.25 98 SER A N 1
ATOM 716 C CA . SER A 1 98 ? 1.236 -5.882 -11.583 1.00 74.25 98 SER A CA 1
ATOM 717 C C . SER A 1 98 ? 2.566 -6.540 -11.963 1.00 74.25 98 SER A C 1
ATOM 719 O O . SER A 1 98 ? 3.359 -5.948 -12.692 1.00 74.25 98 SER A O 1
ATOM 721 N N . GLY A 1 99 ? 2.813 -7.762 -11.492 1.00 57.56 99 GLY A N 1
ATOM 722 C CA . GLY A 1 99 ? 3.969 -8.554 -11.934 1.00 57.56 99 GLY A CA 1
ATOM 723 C C . GLY A 1 99 ? 5.270 -8.332 -11.160 1.00 57.56 99 GLY A C 1
ATOM 724 O O . GLY A 1 99 ? 6.334 -8.661 -11.675 1.00 57.56 99 GLY A O 1
ATOM 725 N N . ALA A 1 100 ? 5.214 -7.817 -9.928 1.00 55.41 100 ALA A N 1
ATOM 726 C CA . ALA A 1 100 ? 6.396 -7.783 -9.072 1.00 55.41 100 ALA A CA 1
ATOM 727 C C . ALA A 1 100 ? 6.814 -9.210 -8.664 1.00 55.41 100 ALA A C 1
ATOM 729 O O . ALA A 1 100 ? 6.095 -9.897 -7.937 1.00 55.41 100 ALA A O 1
ATOM 730 N N . THR A 1 101 ? 8.000 -9.653 -9.089 1.00 47.06 101 THR A N 1
ATOM 731 C CA . THR A 1 101 ? 8.746 -10.687 -8.359 1.00 47.06 101 THR A CA 1
ATOM 732 C C . THR A 1 101 ? 9.177 -10.079 -7.033 1.00 47.06 101 THR A C 1
ATOM 734 O O . THR A 1 101 ? 9.779 -9.011 -7.051 1.00 47.06 101 THR A O 1
ATOM 737 N N . VAL A 1 102 ? 8.840 -10.733 -5.917 1.00 44.22 102 VAL A N 1
ATOM 738 C CA . VAL A 1 102 ? 9.085 -10.317 -4.523 1.00 44.22 102 VAL A CA 1
ATOM 739 C C . VAL A 1 102 ? 10.474 -9.688 -4.351 1.00 44.22 102 VAL A C 1
ATOM 741 O O . VAL A 1 102 ? 11.446 -10.385 -4.085 1.00 44.22 102 VAL A O 1
ATOM 744 N N . ASN A 1 103 ? 10.583 -8.373 -4.523 1.00 40.81 103 ASN A N 1
ATOM 745 C CA . ASN A 1 103 ? 11.827 -7.646 -4.320 1.00 40.81 103 ASN A CA 1
ATOM 746 C C . ASN A 1 103 ? 11.502 -6.304 -3.664 1.00 40.81 103 ASN A C 1
ATOM 748 O O . ASN A 1 103 ? 11.506 -5.249 -4.290 1.00 40.81 103 ASN A O 1
ATOM 752 N N . GLY A 1 104 ? 11.176 -6.396 -2.376 1.00 50.25 104 GLY A N 1
ATOM 753 C CA . GLY A 1 104 ? 10.938 -5.257 -1.498 1.00 50.25 104 GLY A CA 1
ATOM 754 C C . GLY A 1 104 ? 9.466 -4.833 -1.387 1.00 50.25 104 GLY A C 1
ATOM 755 O O . GLY A 1 104 ? 8.686 -5.021 -2.322 1.00 50.25 104 GLY A O 1
ATOM 756 N N . PRO A 1 105 ? 9.058 -4.291 -0.225 1.00 52.75 105 PRO A N 1
ATOM 757 C CA . PRO A 1 105 ? 7.736 -3.699 -0.053 1.00 52.75 105 PRO A CA 1
ATOM 758 C C . PRO A 1 105 ? 7.595 -2.432 -0.908 1.00 52.75 105 PRO A C 1
ATOM 760 O O . PRO A 1 105 ? 8.579 -1.735 -1.161 1.00 52.75 105 PRO A O 1
ATOM 763 N N . VAL A 1 106 ? 6.360 -2.095 -1.297 1.00 56.06 106 VAL A N 1
ATOM 764 C CA . VAL A 1 106 ? 6.028 -0.730 -1.729 1.00 56.06 106 VAL A CA 1
ATOM 765 C C . VAL A 1 106 ? 6.351 0.182 -0.547 1.00 56.06 106 VAL A C 1
ATOM 767 O O . VAL A 1 106 ? 5.659 0.158 0.470 1.00 56.06 106 VAL A O 1
ATOM 770 N N . ALA A 1 107 ? 7.462 0.905 -0.635 1.00 56.50 107 ALA A N 1
ATOM 771 C CA . ALA A 1 107 ? 7.890 1.796 0.427 1.00 56.50 107 ALA A CA 1
ATOM 772 C C . ALA A 1 107 ? 7.088 3.096 0.329 1.00 56.50 107 ALA A C 1
ATOM 774 O O . ALA A 1 107 ? 7.056 3.717 -0.732 1.00 56.50 107 ALA A O 1
ATOM 775 N N . ASN A 1 108 ? 6.472 3.524 1.433 1.00 53.84 108 ASN A N 1
ATOM 776 C CA . ASN A 1 108 ? 6.105 4.928 1.589 1.00 53.84 108 ASN A CA 1
ATOM 777 C C . ASN A 1 108 ? 7.435 5.710 1.639 1.00 53.84 108 ASN A C 1
ATOM 779 O O . ASN A 1 108 ? 8.219 5.447 2.556 1.00 53.84 108 ASN A O 1
ATOM 783 N N . PRO A 1 109 ? 7.738 6.613 0.684 1.00 47.94 109 PRO A N 1
ATOM 784 C CA . PRO A 1 109 ? 9.000 7.357 0.675 1.00 47.94 109 PRO A CA 1
ATOM 785 C C . PRO A 1 109 ? 9.174 8.295 1.884 1.00 47.94 109 PRO A C 1
ATOM 787 O O . PRO A 1 109 ? 10.231 8.902 2.026 1.00 47.94 109 PRO A O 1
ATOM 790 N N . GLY A 1 110 ? 8.193 8.352 2.788 1.00 41.25 110 GLY A N 1
ATOM 791 C CA . GLY A 1 110 ? 8.286 9.046 4.060 1.00 41.25 110 GLY A CA 1
ATOM 792 C C . GLY A 1 110 ? 7.750 10.461 3.934 1.00 41.25 110 GLY A C 1
ATOM 793 O O . GLY A 1 110 ? 8.431 11.356 3.444 1.00 41.25 110 GLY A O 1
ATOM 794 N N . GLY A 1 111 ? 6.532 10.663 4.432 1.00 37.50 111 GLY A N 1
ATOM 795 C CA . GLY A 1 111 ? 6.197 11.922 5.083 1.00 37.50 111 GLY A CA 1
ATOM 796 C C . GLY A 1 111 ? 6.872 11.917 6.451 1.00 37.50 111 GLY A C 1
ATOM 797 O O . GLY A 1 111 ? 6.793 10.918 7.167 1.00 37.50 111 GLY A O 1
ATOM 798 N N . THR A 1 112 ? 7.601 12.987 6.758 1.00 34.94 112 THR A N 1
ATOM 799 C CA . THR A 1 112 ? 8.108 13.275 8.108 1.00 34.94 112 THR A CA 1
ATOM 800 C C . THR A 1 112 ? 6.998 13.235 9.144 1.00 34.94 112 THR A C 1
ATOM 802 O O . THR A 1 112 ? 5.927 13.804 8.829 1.00 34.94 112 THR A O 1
#

Secondary structure (DSSP, 8-state):
-PPPGGG--EEEETT--SSTT-----SEEEEEEE-S-SS-TTB--EE--S-TT-SS-EEEEEEE-TTS-EEEEEEE--SSS-EE--S-BSEEEEEEETT--S-S--------